Protein AF-A0A2R3JYJ6-F1 (afdb_monomer)

Secondary structure (DSSP, 8-state):
--STTSSTTTT-EEEEP--TT--TTTGGGTT-EEESS---TTS-BHHHHHTTTSTTSTTSTT----EEEEETTTEEPP-----HHHHHHHHHHHT--

Solvent-accessible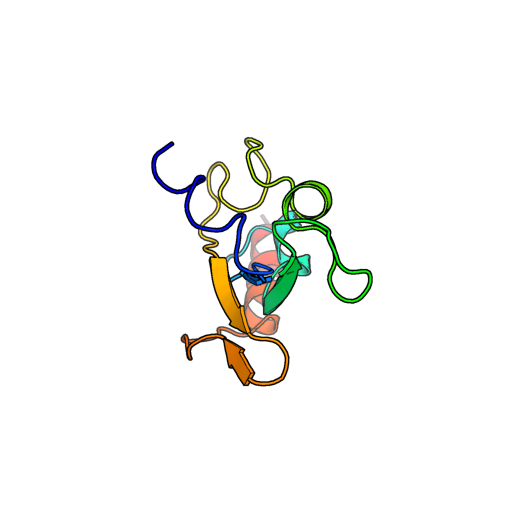 surface area (backbone atoms only — not comparable to full-atom values): 5991 Å² total; per-residue (Å²): 142,87,71,77,82,76,51,82,83,60,86,33,28,30,26,31,49,40,58,72,79,55,55,84,89,50,56,88,46,44,71,37,62,22,20,72,71,55,87,47,95,89,31,57,38,36,47,83,73,44,36,41,90,37,67,83,19,56,62,17,71,100,45,86,50,50,76,40,64,34,41,90,99,78,50,57,76,93,68,86,75,48,62,68,68,59,32,56,54,55,53,59,65,69,70,73,114

Structure (mmCIF, N/CA/C/O backbone):
data_AF-A0A2R3JYJ6-F1
#
_entry.id   AF-A0A2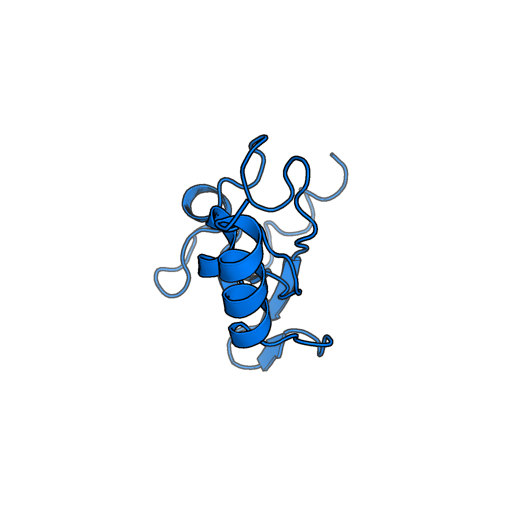R3JYJ6-F1
#
loop_
_atom_site.group_PDB
_ato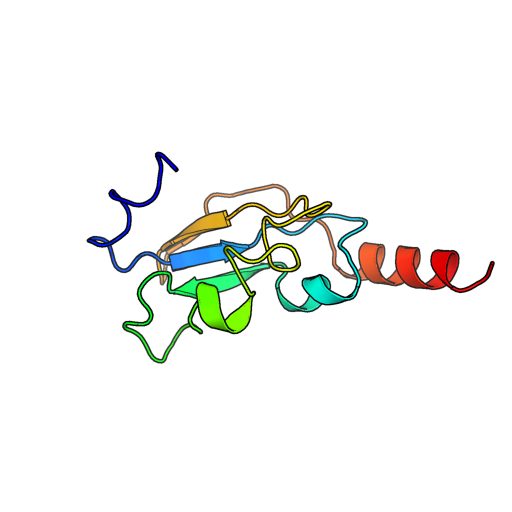m_site.id
_atom_site.type_symbol
_atom_site.label_atom_id
_atom_site.label_alt_id
_atom_site.label_comp_id
_atom_site.label_asym_id
_atom_site.label_entity_id
_ato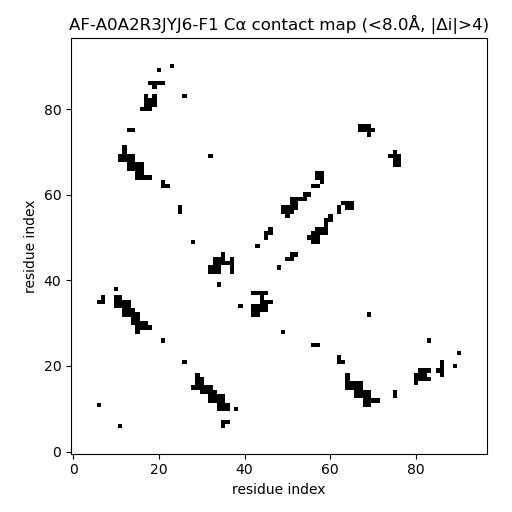m_site.label_seq_id
_atom_site.pdbx_PDB_ins_code
_atom_site.Cartn_x
_atom_site.Cartn_y
_atom_site.Cartn_z
_atom_site.occupancy
_atom_site.B_iso_or_equiv
_atom_site.auth_seq_id
_atom_site.auth_comp_id
_atom_site.auth_asym_id
_atom_site.auth_atom_id
_atom_site.pdbx_PDB_model_num
ATOM 1 N N . MET A 1 1 ? -13.845 5.327 -12.511 1.00 39.06 1 MET A N 1
ATOM 2 C CA . MET A 1 1 ? -14.210 5.987 -11.239 1.00 39.06 1 MET A CA 1
ATOM 3 C C . MET A 1 1 ? -15.662 5.659 -10.850 1.00 39.06 1 MET A C 1
ATOM 5 O O . MET A 1 1 ? -16.505 6.540 -10.866 1.00 39.06 1 MET A O 1
ATOM 9 N N . HIS A 1 2 ? -15.997 4.394 -10.550 1.00 44.72 2 HIS A N 1
ATOM 10 C CA . HIS A 1 2 ? -17.366 4.003 -10.132 1.00 44.72 2 HIS A CA 1
ATOM 11 C C . HIS A 1 2 ? -17.419 3.242 -8.788 1.00 44.72 2 HIS A C 1
ATOM 13 O O . HIS A 1 2 ? -18.500 2.858 -8.351 1.00 44.72 2 HIS A O 1
ATOM 19 N N . GLY A 1 3 ? -16.281 3.035 -8.109 1.00 41.97 3 GLY A N 1
ATOM 20 C CA . GLY A 1 3 ? -16.201 2.247 -6.866 1.00 41.97 3 GLY A CA 1
ATOM 21 C C . GLY A 1 3 ? -16.026 3.049 -5.569 1.00 41.97 3 GLY A C 1
ATOM 22 O O . GLY A 1 3 ? -16.194 2.491 -4.489 1.00 41.97 3 GLY A O 1
ATOM 23 N N . GLU A 1 4 ? -15.712 4.345 -5.647 1.00 49.47 4 GLU A N 1
ATOM 24 C CA . GLU A 1 4 ? -15.191 5.124 -4.505 1.00 49.47 4 GLU A CA 1
ATOM 25 C C . GLU A 1 4 ? -16.233 5.502 -3.437 1.00 49.47 4 GLU A C 1
ATOM 27 O O . GLU A 1 4 ? -15.869 5.805 -2.304 1.00 49.47 4 GLU A O 1
ATOM 32 N N . TYR A 1 5 ? -17.534 5.452 -3.740 1.00 45.44 5 TYR A N 1
ATOM 33 C CA . TYR A 1 5 ? -18.550 6.029 -2.847 1.00 45.44 5 TYR A CA 1
ATOM 34 C C . TYR A 1 5 ? -19.152 5.076 -1.803 1.00 45.44 5 TYR A C 1
ATOM 36 O O . TYR A 1 5 ? -19.789 5.551 -0.869 1.00 45.44 5 TYR A O 1
ATOM 44 N N . ARG A 1 6 ? -18.957 3.751 -1.899 1.00 50.47 6 ARG A N 1
ATOM 45 C CA . ARG A 1 6 ? -19.572 2.802 -0.939 1.00 50.47 6 ARG A CA 1
ATOM 46 C C . ARG A 1 6 ? -18.700 2.429 0.261 1.00 50.47 6 ARG A C 1
ATOM 48 O O . ARG A 1 6 ? -19.238 1.969 1.261 1.00 50.47 6 ARG A O 1
ATOM 55 N N . TYR A 1 7 ? -17.389 2.646 0.200 1.00 48.94 7 TYR A N 1
ATOM 56 C CA . TYR A 1 7 ? -16.468 2.188 1.250 1.00 48.94 7 TYR A CA 1
ATOM 57 C C . TYR A 1 7 ? -16.206 3.225 2.358 1.00 48.94 7 TYR A C 1
ATOM 59 O O . TYR A 1 7 ? -15.699 2.873 3.416 1.00 48.94 7 TYR A O 1
ATOM 67 N N . ARG A 1 8 ? -16.600 4.495 2.210 1.00 50.38 8 ARG A N 1
ATOM 68 C CA . ARG A 1 8 ? -16.293 5.528 3.224 1.00 50.38 8 ARG A CA 1
ATOM 69 C C . ARG A 1 8 ? -17.099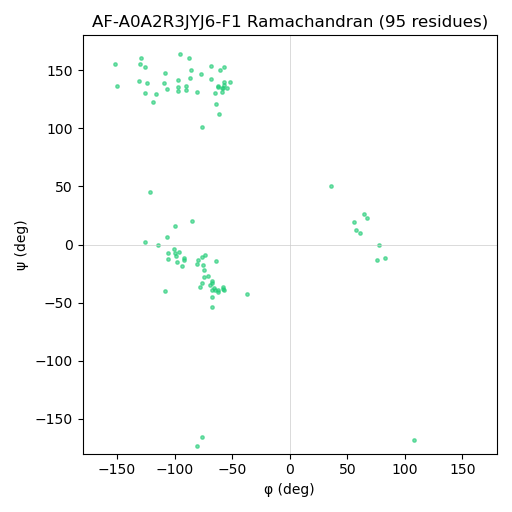 5.443 4.532 1.00 50.38 8 ARG A C 1
ATOM 71 O O . ARG A 1 8 ? -16.768 6.151 5.472 1.00 50.38 8 ARG A O 1
ATOM 78 N N . GLN A 1 9 ? -18.124 4.590 4.626 1.00 48.97 9 GLN A N 1
ATOM 79 C CA . GLN A 1 9 ? -18.942 4.438 5.845 1.00 48.97 9 GLN A CA 1
ATOM 80 C C . GLN A 1 9 ? -18.570 3.231 6.732 1.00 48.97 9 GLN A C 1
ATOM 82 O O . GLN A 1 9 ? -19.089 3.125 7.839 1.00 48.97 9 GLN A O 1
ATOM 87 N N . TYR A 1 10 ? -17.674 2.337 6.296 1.00 51.94 10 TYR A N 1
ATOM 88 C CA . TYR A 1 10 ? -17.461 1.028 6.934 1.00 51.94 10 TYR A CA 1
ATOM 89 C C . TYR A 1 10 ? -16.030 0.785 7.441 1.00 51.94 10 TYR A C 1
ATOM 91 O O . TYR A 1 10 ? -15.523 -0.297 7.192 1.00 51.94 10 TYR A O 1
ATOM 99 N N . ARG A 1 11 ? -15.360 1.734 8.130 1.00 61.78 11 ARG A N 1
ATOM 100 C CA . ARG A 1 11 ? -13.986 1.541 8.686 1.00 61.78 11 ARG A CA 1
ATOM 101 C C . ARG A 1 11 ? -13.104 0.685 7.763 1.00 61.78 11 ARG A C 1
ATOM 103 O O . ARG A 1 11 ? -12.637 -0.386 8.150 1.00 61.78 11 ARG A O 1
ATOM 110 N N . SER A 1 12 ? -13.074 1.051 6.486 1.00 84.12 12 SER A N 1
ATOM 111 C CA . SER A 1 12 ? -12.869 0.053 5.441 1.00 84.12 12 SER A CA 1
ATOM 112 C C . SER A 1 12 ? -11.414 -0.361 5.379 1.00 84.12 12 SER A C 1
ATOM 114 O O . SER A 1 12 ? -10.583 0.358 4.829 1.00 84.12 12 SER A O 1
ATOM 116 N N . LEU A 1 13 ? -11.115 -1.523 5.952 1.00 90.94 13 LEU A N 1
ATOM 117 C CA . LEU A 1 13 ? -9.797 -2.123 5.870 1.00 90.94 13 LEU A CA 1
ATOM 118 C C . LEU A 1 13 ? -9.688 -2.954 4.597 1.00 90.94 13 LEU A C 1
ATOM 120 O O . LEU A 1 13 ? -10.630 -3.636 4.177 1.00 90.94 13 LEU A O 1
ATOM 124 N N . VAL A 1 14 ? -8.503 -2.928 4.005 1.00 92.69 14 VAL A N 1
ATOM 125 C CA . VAL A 1 14 ? -8.168 -3.739 2.840 1.00 92.69 14 VAL A CA 1
ATOM 126 C C . VAL A 1 14 ? -6.848 -4.452 3.051 1.00 92.69 14 VAL A C 1
ATOM 128 O O . VAL A 1 14 ? -5.903 -3.873 3.576 1.00 92.69 14 VAL A O 1
ATOM 131 N N . LYS A 1 15 ? -6.772 -5.702 2.599 1.00 93.94 15 LYS A N 1
ATOM 132 C CA . LYS A 1 15 ? -5.517 -6.427 2.424 1.00 93.94 15 LYS A CA 1
ATOM 133 C C . LYS A 1 15 ? -5.080 -6.335 0.967 1.00 93.94 15 LYS A C 1
ATOM 135 O O . LYS A 1 15 ? -5.900 -6.528 0.069 1.00 93.94 15 LYS A O 1
ATOM 140 N N . VAL A 1 16 ? -3.807 -6.068 0.718 1.00 94.75 16 VAL A N 1
ATOM 141 C CA . VAL A 1 16 ? -3.237 -6.115 -0.634 1.00 94.75 16 VAL A CA 1
ATOM 142 C C . VAL A 1 16 ? -2.917 -7.567 -0.999 1.00 94.75 16 VAL A C 1
ATOM 144 O O . VAL A 1 16 ? -2.319 -8.297 -0.211 1.00 94.75 16 VAL A O 1
ATOM 147 N N . SER A 1 17 ? -3.345 -8.009 -2.185 1.00 92.50 17 SER A N 1
ATOM 148 C CA . SER A 1 17 ? -3.074 -9.359 -2.700 1.00 92.50 17 SER A CA 1
ATOM 149 C C . SER A 1 17 ? -1.573 -9.664 -2.777 1.00 92.50 17 SER A C 1
ATOM 151 O O . SER A 1 17 ? -0.793 -8.756 -3.038 1.00 92.50 17 SER A O 1
ATOM 153 N N . SER A 1 18 ? -1.174 -10.930 -2.687 1.00 91.38 18 SER A N 1
ATOM 154 C CA . SER A 1 18 ? 0.197 -11.369 -2.994 1.00 91.38 18 SER A CA 1
ATOM 155 C C . SER A 1 18 ? 0.229 -12.182 -4.293 1.00 91.38 18 SER A C 1
ATOM 157 O O . SER A 1 18 ? -0.676 -12.984 -4.537 1.00 91.38 18 SER A O 1
ATOM 159 N N . HIS A 1 19 ? 1.239 -11.970 -5.142 1.00 86.62 19 HIS A N 1
ATOM 160 C CA . HIS A 1 19 ? 1.443 -12.730 -6.379 1.00 86.62 19 HIS A CA 1
ATOM 161 C C . HIS A 1 19 ? 2.923 -12.807 -6.792 1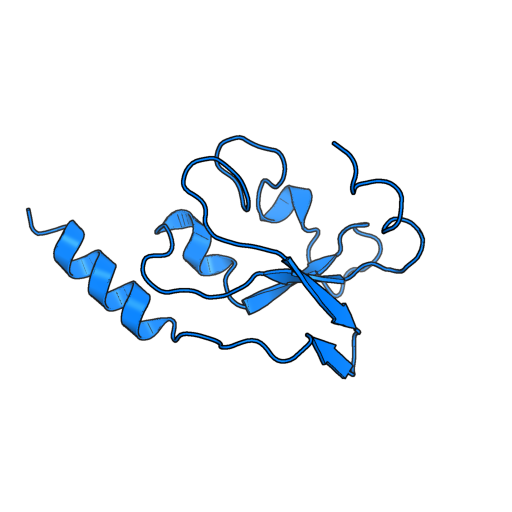.00 86.62 19 HIS A C 1
ATOM 163 O O . HIS A 1 19 ? 3.708 -11.900 -6.500 1.00 86.62 19 HIS A O 1
ATOM 169 N N . ILE A 1 20 ? 3.305 -13.842 -7.556 1.00 85.88 20 ILE A N 1
ATOM 170 C CA . ILE A 1 20 ? 4.670 -13.927 -8.108 1.00 85.88 20 ILE A CA 1
ATOM 171 C C . ILE A 1 20 ? 4.928 -12.856 -9.176 1.00 85.88 20 ILE A C 1
ATOM 173 O O . ILE A 1 20 ? 4.016 -12.406 -9.879 1.00 85.88 20 ILE A O 1
ATOM 177 N N . GLY A 1 21 ? 6.191 -12.471 -9.345 1.00 82.19 21 GLY A N 1
ATOM 178 C CA . GLY A 1 21 ? 6.602 -11.417 -10.269 1.00 82.19 21 GLY A CA 1
ATOM 179 C C . GLY A 1 21 ? 6.106 -10.031 -9.853 1.00 82.19 21 GLY A C 1
ATOM 180 O O . GLY A 1 21 ? 5.959 -9.150 -10.704 1.00 82.19 21 GLY A O 1
ATOM 181 N N . CYS A 1 22 ? 5.810 -9.832 -8.565 1.00 87.25 22 CYS A N 1
ATOM 182 C CA . CYS A 1 22 ? 5.518 -8.513 -8.021 1.00 87.25 22 CYS A CA 1
ATOM 183 C C . CYS A 1 22 ? 6.697 -7.564 -8.287 1.00 87.25 22 CYS A C 1
ATOM 185 O O . CYS A 1 22 ? 7.869 -7.929 -8.152 1.00 87.25 22 CYS A O 1
ATOM 187 N N . ARG A 1 23 ? 6.393 -6.320 -8.688 1.00 88.62 23 ARG A N 1
ATOM 188 C CA . ARG A 1 23 ? 7.427 -5.309 -8.929 1.00 88.62 23 ARG A CA 1
ATOM 189 C C . ARG A 1 23 ? 8.251 -5.124 -7.644 1.00 88.62 23 ARG A C 1
ATOM 191 O O . ARG A 1 23 ? 7.652 -4.899 -6.596 1.00 88.62 23 ARG A O 1
ATOM 198 N N . PRO A 1 24 ? 9.593 -5.076 -7.722 1.00 89.12 24 PRO A N 1
ATOM 199 C CA . PRO A 1 24 ? 10.496 -4.798 -6.602 1.00 89.12 24 PRO A CA 1
ATOM 200 C C . PRO A 1 24 ? 10.033 -3.762 -5.563 1.00 89.12 24 PRO A C 1
ATOM 202 O O . PRO A 1 24 ? 10.205 -3.979 -4.369 1.00 89.12 24 PRO A O 1
ATOM 205 N N . SER A 1 25 ? 9.445 -2.644 -6.002 1.00 91.25 25 SER A N 1
ATOM 206 C CA . SER A 1 25 ? 8.970 -1.563 -5.126 1.00 91.25 25 SER A CA 1
ATOM 207 C C . SER A 1 25 ? 7.682 -1.887 -4.357 1.00 91.25 25 SER A C 1
ATOM 209 O O . SER A 1 25 ? 7.404 -1.244 -3.350 1.00 91.25 25 SER A O 1
ATOM 211 N N . HIS A 1 26 ? 6.890 -2.846 -4.843 1.00 92.88 26 H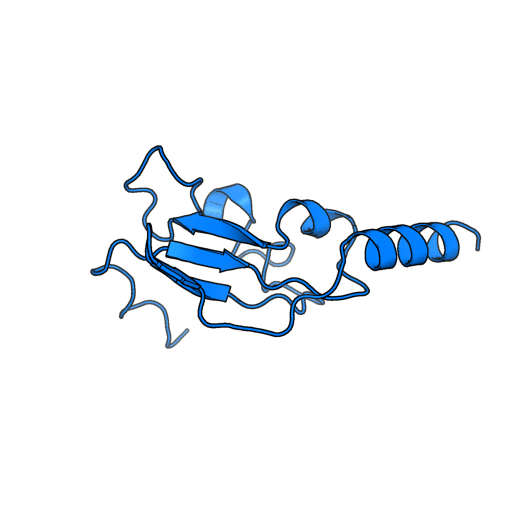IS A N 1
ATOM 212 C CA . HIS A 1 26 ? 5.589 -3.234 -4.291 1.00 92.88 26 HIS A CA 1
ATOM 213 C C . HIS A 1 26 ? 5.659 -4.438 -3.349 1.00 92.88 26 HIS A C 1
ATOM 215 O O . HIS A 1 26 ? 4.667 -4.747 -2.698 1.00 92.88 26 HIS A O 1
ATOM 221 N N . LEU A 1 27 ? 6.820 -5.085 -3.223 1.00 91.12 27 LEU A N 1
ATOM 222 C CA . LEU A 1 27 ? 6.981 -6.267 -2.369 1.00 91.12 27 LEU A CA 1
ATOM 223 C C . LEU A 1 27 ? 6.617 -5.995 -0.911 1.00 91.12 27 LEU A C 1
ATOM 225 O O . LEU A 1 27 ? 5.968 -6.814 -0.278 1.00 91.12 27 LEU A O 1
ATOM 229 N N . GLN A 1 28 ? 6.961 -4.810 -0.408 1.00 93.38 28 GLN A N 1
ATOM 230 C CA . GLN A 1 28 ? 6.648 -4.389 0.959 1.00 93.38 28 GLN A CA 1
ATOM 231 C C . GLN A 1 28 ? 5.139 -4.260 1.246 1.00 93.38 28 GLN A C 1
ATOM 233 O O . GLN A 1 28 ? 4.753 -4.126 2.403 1.00 93.38 28 GLN A O 1
ATOM 238 N N . TYR A 1 29 ? 4.293 -4.255 0.211 1.00 95.06 29 TYR A N 1
ATOM 239 C CA . TYR A 1 29 ? 2.847 -4.110 0.355 1.00 95.06 29 TYR A CA 1
ATOM 240 C C . TYR A 1 29 ? 2.105 -5.448 0.317 1.00 95.06 29 TYR A C 1
ATOM 242 O O . TYR A 1 29 ? 0.935 -5.487 0.687 1.00 95.06 29 TYR A O 1
ATOM 250 N N . GLN A 1 30 ? 2.742 -6.538 -0.125 1.00 92.69 30 GLN A N 1
ATOM 251 C CA . GLN A 1 30 ? 2.070 -7.832 -0.244 1.00 92.69 30 GLN A CA 1
ATOM 252 C C . GLN A 1 30 ? 1.584 -8.337 1.117 1.00 92.69 30 GLN A C 1
ATOM 254 O O . GLN A 1 30 ? 2.299 -8.259 2.114 1.00 92.69 30 GLN A O 1
ATOM 259 N N . ASP A 1 31 ? 0.344 -8.834 1.151 1.00 92.81 31 ASP A N 1
ATOM 260 C CA . ASP A 1 31 ? -0.317 -9.388 2.340 1.00 92.81 31 ASP A CA 1
ATOM 261 C C . ASP A 1 31 ? -0.423 -8.449 3.556 1.00 92.81 31 ASP A C 1
ATOM 263 O O . ASP A 1 31 ? -0.838 -8.868 4.639 1.00 92.81 31 ASP A O 1
ATOM 267 N N . GLN A 1 32 ? -0.154 -7.157 3.365 1.00 94.62 32 GLN A N 1
ATOM 268 C CA . GLN A 1 32 ? -0.342 -6.128 4.380 1.00 94.62 32 GLN A CA 1
ATOM 269 C C . GLN A 1 32 ? -1.776 -5.593 4.385 1.00 94.62 32 GLN A C 1
ATOM 271 O O . GLN A 1 32 ? -2.455 -5.553 3.353 1.00 94.62 32 GLN A O 1
ATOM 276 N N . VAL A 1 33 ? -2.225 -5.169 5.569 1.00 94.69 33 VAL A N 1
ATOM 277 C CA . VAL A 1 33 ? -3.557 -4.600 5.809 1.00 94.69 33 VAL A CA 1
ATOM 278 C C . VAL A 1 33 ? -3.447 -3.095 6.029 1.00 94.69 33 VAL A C 1
ATOM 280 O O . VAL A 1 33 ? -2.623 -2.637 6.819 1.00 94.69 33 VAL A O 1
ATOM 283 N N . TYR A 1 34 ? -4.321 -2.342 5.369 1.00 94.69 34 TYR A N 1
ATOM 284 C CA . TYR A 1 34 ? -4.351 -0.884 5.382 1.00 94.69 34 TYR A CA 1
ATOM 285 C C . TYR A 1 34 ? -5.750 -0.363 5.682 1.00 94.69 34 TYR A C 1
ATOM 287 O O . TYR A 1 34 ? -6.745 -1.031 5.386 1.00 94.69 34 TYR A O 1
ATOM 295 N N . SER A 1 35 ? -5.823 0.855 6.209 1.00 92.44 35 SER A N 1
ATOM 296 C CA . SER A 1 35 ? -7.075 1.596 6.310 1.00 92.44 35 SER A CA 1
ATOM 297 C C . SER A 1 35 ? -7.318 2.452 5.067 1.00 92.44 35 SER A C 1
ATOM 299 O O . SER A 1 35 ? -6.427 3.178 4.641 1.00 92.44 35 SER A O 1
ATOM 301 N N . LEU A 1 36 ? -8.527 2.408 4.498 1.00 88.38 36 LEU A N 1
ATOM 302 C CA . LEU A 1 36 ? -8.936 3.304 3.404 1.00 88.38 36 LEU A CA 1
ATOM 303 C C . LEU A 1 36 ? -9.371 4.695 3.877 1.00 88.38 36 LEU A C 1
ATOM 305 O O . LEU A 1 36 ? -9.526 5.594 3.054 1.00 88.38 36 LEU A O 1
ATOM 309 N N . ASP A 1 37 ? -9.669 4.855 5.164 1.00 81.81 37 ASP A N 1
ATOM 310 C CA . ASP A 1 37 ? -10.191 6.10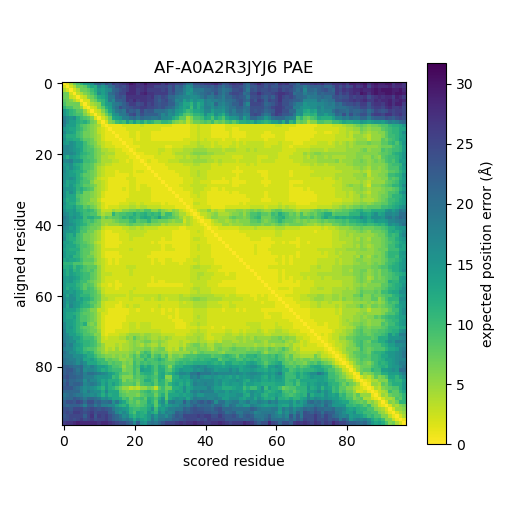6 5.716 1.00 81.81 37 ASP A CA 1
ATOM 311 C C . ASP A 1 37 ? -9.228 6.783 6.698 1.00 81.81 37 ASP A C 1
ATOM 313 O O . ASP A 1 37 ? -9.558 7.841 7.225 1.00 81.81 37 ASP A O 1
ATOM 317 N N . GLY A 1 38 ? -8.059 6.180 6.949 1.00 73.25 38 GLY A N 1
ATOM 318 C CA . GLY A 1 38 ? -7.035 6.714 7.850 1.00 73.25 38 GLY A CA 1
ATOM 319 C C . GLY A 1 38 ? -7.487 6.894 9.306 1.00 73.25 38 GLY A C 1
ATOM 320 O O . GLY A 1 38 ? -6.764 7.487 10.098 1.00 73.25 38 GLY A O 1
ATOM 321 N N . ASN A 1 39 ? -8.662 6.386 9.697 1.00 73.94 39 ASN A N 1
ATOM 322 C CA . ASN A 1 39 ? -9.287 6.684 10.993 1.00 73.94 39 ASN A CA 1
ATOM 323 C C . ASN A 1 39 ? -8.790 5.792 12.149 1.00 73.94 39 ASN A C 1
ATOM 325 O O . ASN A 1 39 ? -9.489 5.613 13.151 1.00 73.94 39 ASN A O 1
ATOM 329 N N . THR A 1 40 ? -7.621 5.162 12.016 1.00 79.25 40 THR A N 1
ATOM 330 C CA . THR A 1 40 ? -7.080 4.258 13.035 1.00 79.25 40 THR A CA 1
ATOM 331 C C . THR A 1 40 ? -5.558 4.244 13.042 1.00 79.25 40 THR A C 1
ATOM 333 O O . THR A 1 40 ? -4.934 4.099 12.000 1.00 79.25 40 THR A O 1
ATOM 336 N N . ASP A 1 41 ? -4.967 4.286 14.238 1.00 85.31 41 ASP A N 1
ATOM 337 C CA . ASP A 1 41 ? -3.514 4.160 14.423 1.00 85.31 41 ASP A CA 1
ATOM 338 C C . ASP A 1 41 ? -3.016 2.711 14.276 1.00 85.31 41 ASP A C 1
ATOM 340 O O . ASP A 1 41 ? -1.814 2.456 14.229 1.00 85.31 41 ASP A O 1
ATOM 344 N N . LYS A 1 42 ? -3.933 1.733 14.231 1.00 90.62 42 LYS A N 1
ATOM 345 C CA . LYS A 1 42 ? -3.593 0.305 14.156 1.00 90.62 42 LYS A CA 1
ATOM 346 C C . LYS A 1 42 ? -3.145 -0.118 12.758 1.00 90.62 42 LYS A C 1
ATOM 348 O O . LYS A 1 42 ? -2.331 -1.030 12.637 1.00 90.62 42 LYS A O 1
ATOM 353 N N . TYR A 1 43 ? -3.699 0.507 11.721 1.00 92.62 43 TYR A N 1
ATOM 354 C CA . TYR A 1 43 ? -3.430 0.166 10.329 1.00 92.62 43 TYR A CA 1
ATOM 355 C C . TYR A 1 43 ? -2.968 1.410 9.577 1.00 92.62 43 TYR A C 1
ATOM 357 O O . TYR A 1 43 ? -3.649 2.432 9.658 1.00 92.62 43 TYR A O 1
ATOM 365 N N . PRO A 1 44 ? -1.857 1.337 8.827 1.00 94.44 44 PRO A N 1
ATOM 366 C CA . PRO A 1 44 ? -1.400 2.464 8.029 1.00 94.44 44 PRO A CA 1
ATOM 367 C C . PRO A 1 44 ? -2.450 2.867 6.989 1.00 94.44 44 PRO A C 1
ATOM 369 O O . PRO A 1 44 ? -3.212 2.033 6.490 1.00 94.44 44 PRO A O 1
ATOM 372 N N . ASP A 1 45 ? -2.470 4.152 6.645 1.00 93.31 45 ASP A N 1
ATOM 373 C CA . ASP A 1 45 ? -3.332 4.679 5.592 1.00 93.31 45 ASP A CA 1
ATOM 374 C C . ASP A 1 45 ? -2.932 4.104 4.224 1.00 93.31 45 ASP A C 1
ATOM 376 O O . ASP A 1 45 ? -1.757 4.099 3.850 1.00 93.31 45 ASP A O 1
ATOM 380 N N . PHE A 1 46 ? -3.908 3.595 3.477 1.00 94.25 46 PHE A N 1
ATOM 381 C CA . PHE A 1 46 ? -3.669 2.889 2.222 1.00 94.25 46 PHE A CA 1
ATOM 382 C C . PHE A 1 46 ? -3.128 3.815 1.136 1.00 94.25 46 PHE A C 1
ATOM 384 O O . PHE A 1 46 ? -2.174 3.457 0.442 1.00 94.25 46 PHE A O 1
ATOM 391 N N . GLU A 1 47 ? -3.721 4.998 0.982 1.00 93.38 47 GLU A N 1
ATOM 392 C CA . GLU A 1 47 ? -3.404 5.905 -0.119 1.00 93.38 47 GLU A CA 1
ATOM 393 C C . GLU A 1 47 ? -1.985 6.456 0.011 1.00 93.38 47 GLU A C 1
ATOM 395 O O . GLU A 1 47 ? -1.157 6.267 -0.883 1.00 93.38 47 GLU A O 1
ATOM 400 N N . SER A 1 48 ? -1.674 7.045 1.163 1.00 94.56 48 SER A N 1
ATOM 401 C CA . SER A 1 48 ? -0.369 7.642 1.444 1.00 94.56 48 SER A CA 1
ATOM 402 C C . SER A 1 48 ? 0.756 6.609 1.541 1.00 94.56 48 SER A C 1
ATOM 404 O O . SER A 1 48 ? 1.873 6.894 1.110 1.00 94.56 48 SER A O 1
ATOM 406 N N . THR A 1 49 ? 0.485 5.395 2.036 1.00 95.88 49 THR A N 1
ATOM 407 C CA . THR A 1 49 ? 1.530 4.366 2.190 1.00 95.88 49 THR A CA 1
ATOM 408 C C . THR A 1 49 ? 1.874 3.681 0.872 1.00 95.88 49 THR A C 1
ATOM 410 O O . THR A 1 49 ? 3.035 3.341 0.632 1.00 95.88 49 THR A O 1
ATOM 413 N N . THR A 1 50 ? 0.876 3.455 0.014 1.00 96.38 50 THR A N 1
ATOM 414 C CA . THR A 1 50 ? 1.042 2.649 -1.208 1.00 96.38 50 THR A CA 1
ATOM 415 C C . THR A 1 50 ? 1.093 3.472 -2.493 1.00 96.38 50 THR A C 1
ATOM 417 O O . THR A 1 50 ? 1.346 2.928 -3.573 1.00 96.38 50 THR A O 1
ATOM 420 N N . GLY A 1 51 ? 0.833 4.778 -2.395 1.00 95.75 51 GLY A N 1
ATOM 421 C CA . GLY A 1 51 ? 0.670 5.660 -3.544 1.00 95.75 51 GLY A CA 1
ATOM 422 C C . GLY A 1 51 ? -0.551 5.302 -4.388 1.00 95.75 51 GLY A C 1
ATOM 423 O O . GLY A 1 51 ? -0.534 5.540 -5.599 1.00 95.75 51 GLY A O 1
ATOM 424 N N . TYR A 1 52 ? -1.573 4.675 -3.799 1.00 94.06 52 TYR A N 1
ATOM 425 C CA . TYR A 1 52 ? -2.804 4.330 -4.508 1.00 94.06 52 TYR A CA 1
ATOM 426 C C . TYR A 1 52 ? -3.379 5.566 -5.220 1.00 94.06 52 TYR A C 1
ATOM 428 O O . TYR A 1 52 ? -3.308 6.681 -4.714 1.00 94.06 52 TYR A O 1
ATOM 436 N N . GLY A 1 53 ? -3.887 5.383 -6.441 1.00 92.44 53 GLY A N 1
ATOM 437 C CA . GLY A 1 53 ? -4.348 6.486 -7.295 1.00 92.44 53 GLY A CA 1
ATOM 438 C C . GLY A 1 53 ? -3.242 7.203 -8.084 1.00 92.44 53 GLY A C 1
ATOM 439 O O . GLY A 1 53 ? -3.547 7.928 -9.031 1.00 92.44 53 GLY A O 1
ATOM 440 N N . THR A 1 54 ? -1.961 6.964 -7.782 1.00 96.06 54 THR A N 1
ATOM 441 C CA . THR A 1 54 ? -0.841 7.432 -8.616 1.00 96.06 54 THR A CA 1
ATOM 442 C C . THR A 1 54 ? -0.496 6.427 -9.718 1.00 96.06 54 THR A C 1
ATOM 444 O O . THR A 1 54 ? -0.795 5.237 -9.623 1.00 96.06 54 THR A O 1
ATOM 447 N N . ILE A 1 55 ? 0.205 6.887 -10.762 1.00 96.00 55 ILE A N 1
ATOM 448 C CA . ILE A 1 55 ? 0.647 6.027 -11.876 1.00 96.00 55 ILE A CA 1
ATOM 449 C C . ILE A 1 55 ? 1.527 4.872 -11.380 1.00 96.00 55 ILE A C 1
ATOM 451 O O . ILE A 1 55 ? 1.453 3.771 -11.919 1.00 96.00 55 ILE A O 1
ATOM 455 N N . THR A 1 56 ? 2.368 5.114 -10.374 1.00 96.12 56 THR A N 1
ATOM 456 C CA . THR A 1 56 ? 3.388 4.158 -9.920 1.00 96.12 56 THR A CA 1
ATOM 457 C C . THR A 1 56 ? 2.999 3.349 -8.692 1.00 96.12 56 THR A C 1
ATOM 459 O O . THR A 1 56 ? 3.749 2.437 -8.348 1.00 96.12 56 THR A O 1
ATOM 462 N N . GLY A 1 57 ? 1.901 3.696 -8.021 1.00 96.44 57 GLY A N 1
ATOM 463 C CA . GLY A 1 57 ? 1.479 3.040 -6.789 1.00 96.44 57 GLY A CA 1
ATOM 464 C C . GLY A 1 57 ? 0.739 1.723 -7.005 1.00 96.44 57 GLY A C 1
ATOM 465 O O . GLY A 1 57 ? 0.617 1.205 -8.123 1.00 96.44 57 GLY A O 1
ATOM 466 N N . VAL A 1 58 ? 0.220 1.173 -5.908 1.00 95.88 58 VAL A N 1
ATOM 467 C CA . VAL A 1 58 ? -0.609 -0.041 -5.939 1.00 95.88 58 VAL A CA 1
ATOM 468 C C . VAL A 1 58 ? -1.844 0.197 -6.815 1.00 95.88 58 VAL A C 1
ATOM 470 O O . VAL A 1 58 ? -2.520 1.214 -6.696 1.00 95.88 58 VAL A O 1
ATOM 473 N N . GLY A 1 59 ? -2.117 -0.733 -7.738 1.00 93.81 59 GLY A N 1
ATOM 474 C CA . GLY A 1 59 ? -3.164 -0.589 -8.760 1.00 93.81 59 GLY A CA 1
ATOM 475 C C . GLY A 1 59 ? -2.803 0.315 -9.952 1.00 93.81 59 GLY A C 1
ATOM 476 O O . GLY A 1 59 ? -3.619 0.470 -10.857 1.00 93.81 59 GLY A O 1
ATOM 477 N N . GLY A 1 60 ? -1.598 0.894 -9.976 1.00 94.62 60 GLY A N 1
ATOM 478 C CA . GLY A 1 60 ? -1.085 1.711 -11.075 1.00 94.62 60 GLY A CA 1
ATOM 479 C C . GLY A 1 60 ? -0.628 0.907 -12.301 1.00 94.62 60 GLY A C 1
ATOM 480 O O . GLY A 1 60 ? -0.915 -0.283 -12.459 1.00 94.62 60 GLY A O 1
ATOM 481 N N . ILE A 1 61 ? 0.119 1.557 -13.198 1.00 93.75 61 ILE A N 1
ATOM 482 C CA . ILE A 1 61 ? 0.551 0.943 -14.459 1.00 93.75 61 ILE A CA 1
ATOM 483 C C . ILE A 1 61 ? 1.453 -0.272 -14.211 1.00 93.75 61 ILE A C 1
ATOM 485 O O . ILE A 1 61 ? 2.354 -0.244 -13.372 1.00 93.75 61 ILE A O 1
ATOM 489 N N . ASN A 1 62 ? 1.216 -1.353 -14.961 1.00 89.50 62 ASN A N 1
ATOM 490 C CA . ASN A 1 62 ? 1.925 -2.632 -14.828 1.00 89.50 62 ASN A CA 1
ATOM 491 C C . ASN A 1 62 ? 1.867 -3.249 -13.415 1.00 89.50 62 ASN A C 1
ATOM 493 O O . ASN A 1 62 ? 2.675 -4.116 -13.081 1.00 89.50 62 ASN A O 1
ATOM 497 N N . CYS A 1 63 ? 0.906 -2.834 -12.587 1.00 91.94 63 CYS A N 1
ATOM 498 C CA . CYS A 1 63 ? 0.634 -3.426 -11.287 1.00 91.94 63 CYS A CA 1
ATOM 499 C C . CYS A 1 63 ? -0.518 -4.430 -11.414 1.00 91.94 63 CYS A C 1
ATOM 501 O O . CYS A 1 63 ? -1.545 -4.124 -12.011 1.00 91.94 63 CYS A O 1
ATOM 503 N N . ARG A 1 64 ? -0.351 -5.638 -10.862 1.00 91.25 64 ARG A N 1
ATOM 504 C CA . ARG A 1 64 ? -1.397 -6.682 -10.855 1.00 91.25 64 ARG A CA 1
ATOM 505 C C . ARG A 1 64 ? -2.033 -6.876 -9.479 1.00 91.25 64 ARG A C 1
ATOM 507 O O . ARG A 1 64 ? -2.839 -7.784 -9.299 1.00 91.25 64 ARG A O 1
ATOM 514 N N . HIS A 1 65 ? -1.675 -6.026 -8.520 1.00 93.19 65 HIS A N 1
ATOM 515 C CA . HIS A 1 65 ? -2.264 -6.055 -7.191 1.00 93.19 65 HIS A CA 1
ATOM 516 C C . HIS A 1 65 ? -3.725 -5.633 -7.240 1.00 93.19 65 HIS A C 1
ATOM 518 O O . HIS A 1 65 ? -4.096 -4.694 -7.946 1.00 93.19 65 HIS A O 1
ATOM 524 N N . TYR A 1 66 ? -4.523 -6.289 -6.414 1.00 90.75 66 TYR A N 1
ATOM 525 C CA . TYR A 1 66 ? -5.882 -5.893 -6.093 1.00 90.75 66 TYR A CA 1
ATOM 526 C C . TYR A 1 66 ? -6.057 -5.874 -4.574 1.00 90.75 66 TYR A C 1
ATOM 528 O O . TYR A 1 66 ? -5.268 -6.455 -3.824 1.00 90.75 66 TYR A O 1
ATOM 536 N N . THR A 1 67 ? -7.087 -5.170 -4.115 1.00 92.19 67 THR A N 1
ATOM 537 C CA . THR A 1 67 ? -7.432 -5.080 -2.698 1.00 92.19 67 THR A CA 1
ATOM 538 C C . THR A 1 67 ? -8.533 -6.072 -2.350 1.00 92.19 67 THR A C 1
ATOM 540 O O . THR A 1 67 ? -9.464 -6.308 -3.120 1.00 92.19 67 THR A O 1
ATOM 543 N N . ILE A 1 68 ? -8.416 -6.668 -1.170 1.00 90.88 68 ILE A N 1
ATOM 544 C CA . ILE A 1 68 ? -9.355 -7.644 -0.627 1.00 90.88 68 ILE A CA 1
ATOM 545 C C . ILE A 1 68 ? -9.959 -7.027 0.633 1.00 90.88 68 ILE A C 1
ATOM 547 O O . ILE A 1 68 ? -9.194 -6.578 1.488 1.00 90.88 68 ILE A O 1
ATOM 551 N N . PRO A 1 69 ? -11.293 -6.999 0.792 1.00 89.75 69 PRO A N 1
ATOM 552 C CA . PRO A 1 69 ? -11.908 -6.531 2.027 1.00 89.75 69 PRO A CA 1
ATOM 553 C C . PRO A 1 69 ? -11.370 -7.297 3.239 1.00 89.75 69 PRO A C 1
ATOM 555 O O . PRO A 1 69 ? -11.260 -8.526 3.208 1.00 89.75 69 PRO A O 1
ATOM 558 N N . TYR A 1 70 ? -11.047 -6.563 4.298 1.00 89.56 70 TYR A N 1
ATOM 559 C CA . TYR A 1 70 ? -10.525 -7.110 5.541 1.00 89.56 70 TYR A CA 1
ATOM 560 C C . TYR A 1 70 ? -11.404 -6.669 6.711 1.00 89.56 70 TYR A C 1
ATOM 562 O O . TYR A 1 70 ? -11.825 -5.516 6.782 1.00 89.56 70 TYR A O 1
ATOM 570 N N . VAL A 1 71 ? -11.671 -7.581 7.643 1.00 87.75 71 VAL A N 1
ATOM 571 C CA . VAL A 1 71 ? -12.375 -7.269 8.890 1.00 87.75 71 VAL A CA 1
ATOM 572 C C . VAL A 1 71 ? -11.450 -7.575 10.060 1.00 87.75 71 VAL A C 1
ATOM 574 O O . VAL A 1 71 ? -10.974 -8.700 10.207 1.00 87.75 71 VAL A O 1
ATOM 577 N N . ASP A 1 72 ? -11.183 -6.574 10.900 1.00 86.62 72 ASP A N 1
ATOM 578 C CA . ASP A 1 72 ? -10.314 -6.740 12.066 1.00 86.62 72 ASP A CA 1
ATOM 579 C C . ASP A 1 72 ? -10.843 -7.827 13.015 1.00 86.62 72 ASP A C 1
ATOM 581 O O . ASP A 1 72 ? -12.040 -7.917 13.282 1.00 86.62 72 ASP A O 1
ATOM 585 N N . GLY A 1 73 ? -9.945 -8.694 13.479 1.00 86.25 73 GLY A N 1
ATOM 586 C CA . GLY A 1 73 ? -10.266 -9.873 14.284 1.00 86.25 73 GLY A CA 1
ATOM 587 C C . GLY A 1 73 ? -10.877 -11.061 13.525 1.00 86.25 73 GLY A C 1
ATOM 588 O O . GLY A 1 73 ? -10.900 -12.153 14.083 1.00 86.25 73 GLY A O 1
ATOM 589 N N . ILE A 1 74 ? -11.331 -10.892 12.275 1.00 87.00 74 ILE A N 1
ATOM 590 C CA . ILE A 1 74 ? -11.900 -11.981 11.451 1.00 87.00 74 ILE A CA 1
ATOM 591 C C . ILE A 1 74 ? -10.955 -12.375 10.309 1.00 87.00 74 ILE A C 1
ATOM 593 O O . ILE A 1 74 ? -10.789 -13.559 10.027 1.00 87.00 74 ILE A O 1
ATOM 597 N N . GLY A 1 75 ? -10.310 -11.401 9.667 1.00 85.38 75 GLY A N 1
ATOM 598 C CA . GLY A 1 75 ? -9.408 -11.612 8.539 1.00 85.38 75 GLY A CA 1
ATOM 599 C C . GLY A 1 75 ? -9.987 -11.162 7.196 1.00 85.38 75 GLY A C 1
ATOM 600 O O . GLY A 1 75 ? -10.991 -10.450 7.125 1.00 85.38 75 GLY A O 1
ATOM 601 N N . ALA A 1 76 ? -9.317 -11.560 6.114 1.00 84.69 76 ALA A N 1
ATOM 602 C CA . ALA A 1 76 ? -9.776 -11.338 4.744 1.00 84.69 76 ALA A CA 1
ATOM 603 C C . ALA A 1 76 ? -10.538 -12.565 4.226 1.00 84.69 76 ALA A C 1
ATOM 605 O O . ALA A 1 76 ? -10.382 -13.669 4.750 1.00 84.69 76 ALA A O 1
ATOM 606 N N . MET A 1 77 ? -11.293 -12.398 3.138 1.00 81.62 77 MET A N 1
ATOM 607 C CA . MET A 1 7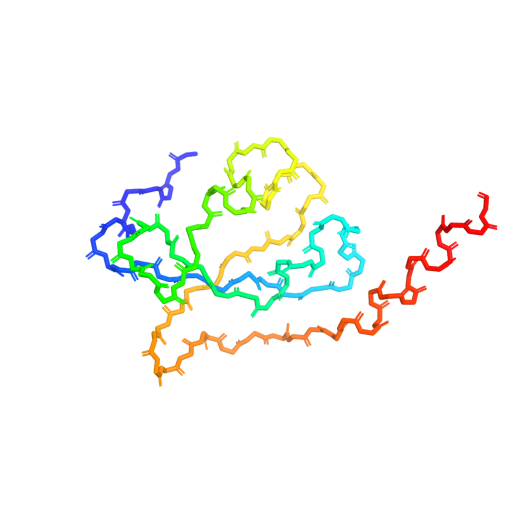7 ? -11.771 -13.561 2.387 1.00 81.62 77 MET A CA 1
ATOM 608 C C . MET A 1 77 ? -10.582 -14.430 1.935 1.00 81.62 77 MET A C 1
ATOM 610 O O . MET A 1 77 ? -9.552 -13.878 1.530 1.00 81.62 77 MET A O 1
ATOM 614 N N . PRO A 1 78 ? -10.700 -15.771 1.996 1.00 76.81 78 PRO A N 1
ATOM 615 C CA . PRO A 1 78 ? -9.629 -16.662 1.584 1.00 76.81 78 PRO A CA 1
ATOM 616 C C . PRO A 1 78 ? -9.368 -16.485 0.089 1.00 76.81 78 PRO A C 1
ATOM 618 O O . PRO A 1 78 ? -10.247 -16.675 -0.749 1.00 76.81 78 PRO A O 1
ATOM 621 N N . VAL A 1 79 ? -8.134 -16.119 -0.227 1.00 73.19 79 VAL A N 1
ATOM 622 C CA . VAL A 1 79 ? -7.610 -16.024 -1.587 1.00 73.19 79 VAL A CA 1
ATOM 623 C C . VAL A 1 79 ? -6.348 -16.866 -1.663 1.00 73.19 79 VAL A C 1
ATOM 625 O O . VAL A 1 79 ? -5.664 -17.048 -0.655 1.00 73.19 79 VAL A O 1
ATOM 628 N N . THR A 1 80 ? -6.021 -17.384 -2.843 1.00 71.56 80 THR A N 1
ATOM 629 C CA . THR A 1 80 ? -4.748 -18.077 -3.045 1.00 71.56 80 THR A CA 1
ATOM 630 C C . THR A 1 80 ? -3.606 -17.095 -2.795 1.00 71.56 80 THR A C 1
ATOM 632 O O . THR A 1 80 ? -3.438 -16.136 -3.544 1.00 71.56 80 THR A O 1
ATOM 635 N N . GLN A 1 81 ? -2.848 -17.320 -1.723 1.00 64.44 81 GLN A N 1
ATOM 636 C CA . GLN A 1 81 ? -1.645 -16.553 -1.409 1.00 64.44 81 GLN A CA 1
ATOM 637 C C . GLN A 1 81 ? -0.447 -17.233 -2.069 1.00 64.44 81 GLN A C 1
ATOM 639 O O . GLN A 1 81 ? -0.338 -18.460 -2.040 1.00 64.44 81 GLN A O 1
ATOM 644 N N . GLN A 1 82 ? 0.436 -16.448 -2.679 1.00 68.56 82 GLN A N 1
ATOM 645 C CA . GLN A 1 82 ? 1.707 -16.942 -3.212 1.00 68.56 82 GLN A CA 1
ATOM 646 C C . GLN A 1 82 ? 2.856 -16.433 -2.338 1.00 68.56 82 GLN A C 1
ATOM 648 O O . GLN A 1 82 ? 2.733 -15.370 -1.730 1.00 68.56 82 GLN A O 1
ATOM 653 N N . SER A 1 83 ? 3.931 -17.215 -2.212 1.00 63.47 83 SER A N 1
ATOM 654 C CA . SER A 1 83 ? 5.012 -16.936 -1.260 1.00 63.47 83 SER A CA 1
ATOM 655 C C . SER A 1 83 ? 5.950 -15.823 -1.733 1.00 63.47 83 SER A C 1
ATOM 657 O O . SER A 1 83 ? 6.240 -15.673 -2.924 1.00 63.47 83 SER A O 1
ATOM 659 N N . ASP A 1 84 ? 6.471 -15.060 -0.773 1.00 64.88 84 ASP A N 1
ATOM 660 C CA . ASP A 1 84 ? 7.425 -13.979 -1.026 1.00 64.88 84 ASP A CA 1
ATOM 661 C C . ASP A 1 84 ? 8.812 -14.502 -1.450 1.00 64.88 84 ASP A C 1
ATOM 663 O O . ASP A 1 84 ? 9.518 -13.833 -2.211 1.00 64.88 84 ASP A O 1
ATOM 667 N N . GLU A 1 85 ? 9.200 -15.717 -1.039 1.00 64.12 85 GLU A N 1
ATOM 668 C CA . GLU A 1 85 ? 10.452 -16.359 -1.469 1.00 64.12 85 GLU A CA 1
ATOM 669 C C . GLU A 1 85 ? 10.550 -16.502 -2.993 1.00 64.12 85 GLU A C 1
ATOM 671 O O . GLU A 1 85 ? 11.613 -16.279 -3.582 1.00 64.12 85 GLU A O 1
ATOM 676 N N . GLU A 1 86 ? 9.444 -16.835 -3.659 1.00 64.19 86 GLU A N 1
ATOM 677 C CA . GLU A 1 86 ? 9.438 -17.005 -5.111 1.00 64.19 86 GLU A CA 1
ATOM 678 C C . GLU A 1 86 ? 9.622 -15.651 -5.817 1.00 64.19 86 GLU A C 1
ATOM 680 O O . GLU A 1 86 ? 10.377 -15.543 -6.786 1.00 64.19 86 GLU A O 1
ATOM 685 N N . ASN A 1 87 ? 9.071 -14.572 -5.249 1.00 66.81 87 ASN A N 1
ATOM 686 C CA . ASN A 1 87 ? 9.335 -13.206 -5.700 1.00 66.81 87 ASN A CA 1
ATOM 687 C C . ASN A 1 87 ? 10.807 -12.802 -5.557 1.00 66.81 87 ASN A C 1
ATOM 689 O O . ASN A 1 87 ? 11.358 -12.159 -6.455 1.00 66.81 87 ASN A O 1
ATOM 693 N N . ALA A 1 88 ? 11.462 -13.184 -4.458 1.00 67.00 88 ALA A N 1
ATOM 694 C CA . ALA A 1 88 ? 12.885 -12.919 -4.265 1.00 67.00 88 ALA A CA 1
ATOM 695 C C . ALA A 1 88 ? 13.741 -13.629 -5.329 1.00 67.00 88 ALA A C 1
ATOM 697 O O . ALA A 1 88 ? 14.671 -13.028 -5.871 1.00 67.00 88 ALA A O 1
ATOM 698 N N . SER A 1 89 ? 13.385 -14.865 -5.694 1.00 64.12 89 SER A N 1
ATOM 699 C CA . SER A 1 89 ? 14.111 -15.643 -6.705 1.00 64.12 89 SER A CA 1
ATOM 700 C C . SER A 1 89 ? 14.026 -15.043 -8.120 1.00 64.12 89 SER A C 1
ATOM 702 O O . SER A 1 89 ? 15.033 -15.000 -8.832 1.00 64.12 89 SER A O 1
ATOM 704 N N . ILE A 1 90 ? 12.873 -14.474 -8.501 1.00 62.44 90 ILE A N 1
ATOM 705 C CA . ILE A 1 90 ? 12.678 -13.806 -9.802 1.00 62.44 90 ILE A CA 1
ATOM 706 C C . ILE A 1 90 ? 13.517 -12.517 -9.913 1.00 62.44 90 ILE A C 1
ATOM 708 O O . ILE A 1 90 ? 13.985 -12.157 -10.994 1.00 62.44 90 ILE A O 1
ATOM 712 N N . ARG A 1 91 ? 13.765 -11.808 -8.804 1.00 58.78 91 ARG A N 1
ATOM 713 C CA . ARG A 1 91 ? 14.597 -10.586 -8.821 1.00 58.78 91 ARG A CA 1
ATOM 714 C C . ARG A 1 91 ? 16.059 -10.880 -9.135 1.00 58.78 91 ARG A C 1
ATOM 716 O O . ARG A 1 91 ? 16.695 -10.111 -9.857 1.00 58.78 91 ARG A O 1
ATOM 723 N N . THR A 1 92 ? 16.581 -11.981 -8.604 1.00 57.34 92 THR A N 1
ATOM 724 C CA . THR A 1 92 ? 17.980 -12.373 -8.800 1.00 57.34 92 THR A CA 1
ATOM 725 C C . THR A 1 92 ? 18.272 -12.689 -10.268 1.00 57.34 92 THR A C 1
ATOM 727 O O . THR A 1 92 ? 19.306 -12.266 -10.783 1.00 57.34 92 THR A O 1
ATOM 730 N N . VAL A 1 93 ? 17.335 -13.336 -10.973 1.00 56.44 93 VAL A N 1
ATOM 731 C CA . VAL A 1 93 ? 17.487 -13.655 -12.406 1.00 56.44 93 VAL A CA 1
ATOM 732 C C . VAL A 1 93 ? 17.324 -12.437 -13.325 1.00 56.44 93 VAL A C 1
ATOM 734 O O . VAL A 1 93 ? 17.932 -12.392 -14.386 1.00 56.44 93 VAL A O 1
ATOM 737 N N . ALA A 1 94 ? 16.555 -11.420 -12.923 1.00 52.12 94 ALA A N 1
ATOM 738 C CA . ALA A 1 94 ? 16.355 -10.203 -13.720 1.00 52.12 94 ALA A CA 1
ATOM 739 C C . ALA A 1 94 ? 17.513 -9.187 -13.620 1.00 52.12 94 ALA A C 1
ATOM 741 O O . ALA A 1 94 ? 17.565 -8.247 -14.406 1.00 52.12 94 ALA A O 1
ATOM 742 N N . THR A 1 95 ? 18.426 -9.358 -12.657 1.00 51.09 95 THR A N 1
ATOM 743 C CA . THR A 1 95 ? 19.572 -8.451 -12.424 1.00 51.09 95 THR A CA 1
ATOM 744 C C . THR A 1 95 ? 20.884 -9.007 -13.009 1.00 51.09 95 THR A C 1
ATOM 746 O O . THR A 1 95 ? 21.913 -8.343 -12.967 1.00 51.09 95 THR A O 1
ATOM 749 N N . THR A 1 96 ? 20.867 -10.226 -13.558 1.00 48.22 96 THR A N 1
ATOM 750 C CA . THR A 1 96 ? 22.046 -10.925 -14.111 1.00 48.22 96 THR A CA 1
ATOM 751 C C . THR A 1 96 ? 22.173 -10.852 -15.642 1.00 48.22 96 THR A C 1
ATOM 753 O O . THR A 1 96 ? 22.957 -11.608 -16.212 1.00 48.22 96 THR A O 1
ATOM 756 N N . ALA A 1 97 ? 21.454 -9.944 -16.309 1.00 39.47 97 ALA A N 1
ATOM 757 C CA . ALA A 1 97 ? 21.507 -9.741 -17.761 1.00 39.47 97 ALA A CA 1
ATOM 758 C C . ALA A 1 97 ? 21.968 -8.326 -18.131 1.00 39.47 97 ALA A C 1
ATOM 760 O O . ALA A 1 97 ? 21.546 -7.374 -17.435 1.00 39.47 97 ALA A O 1
#

Nearest PDB structures (foldseek):
  6dzl-assembly1_A  TM=2.923E-01  e=7.995E+00  Ebola virus - Zaire (1995)
  5ln3-assembly1_U  TM=3.035E-01  e=8.562E+00  Homo sapiens

Sequence (97 aa):
MHGEYRYRQYRSLVKVSSHIGCRPSHLQYQDQVYSLDGNTDKYPDFESTTGYGTITGVGGINCRHYTIPYVDGIGAMPVTQQSDEENASIRTVATTA

pLDDT: mean 79.84, std 17.14, range [39.06, 96.44]

Mean predicted aligned error: 8.3 Å

Radius of gyration: 14.36 Å; Cα contacts (8 Å, |Δi|>4): 141; chains: 1; bounding box: 42×26×32 Å

Foldseek 3Di:
DPPPPPQQPPQWKWQKDADAPADPVCLVRHRAIAGCNCPDPVHHHPCVVFVPPDQPGAVHPPHPIDIFTADPPPGTDDDDHDDVVNNVVVVVVVVPD